Protein AF-A0A6V7X6J1-F1 (afdb_monomer)

pLDDT: mean 93.18, std 7.67, range [53.69, 98.0]

Secondary structure (DSSP, 8-state):
---HHHHHHHHHHHHHHHHHHHTS--HHHHHHTHHHHHHHHHHHEETTEE----HHHHHHHHHHHHT--

InterPro domains:
  IPR011012 Longin-like domain superfamily [SSF64356] (2-67)
  IPR016635 Adaptor protein complex, sigma subunit [PTHR11753] (2-67)
  IPR022775 AP complex, mu/sigma subunit [PF01217] (2-68)

Foldseek 3Di:
DPDPVVVVVLVVLLVVLQCVLVVRDDPVCCVVPVVLSVLLCCCQDDPRHGRDRDSVVSSVVSVVVVVVD

Radius of gyration: 12.28 Å; Cα contacts (8 Å, |Δi|>4): 42; chains: 1; bounding box: 33×23×31 Å

Solvent-accessible surface area (backbone atoms only — 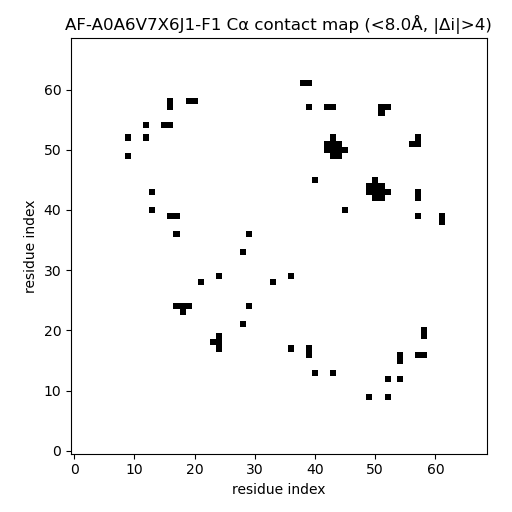not comparable to full-atom values): 4112 Å² total; per-residue (Å²): 128,84,57,67,67,57,56,54,48,50,53,50,53,50,51,53,45,47,26,66,74,59,66,73,58,51,72,65,54,51,68,77,39,43,73,58,51,49,55,54,44,58,52,35,34,47,98,93,40,82,65,49,83,56,55,71,59,50,52,53,50,51,53,54,55,64,72,76,109

Organism: Meloidogyne enterolobii (NCBI:txid390850)

Mean predicted aligned error: 3.41 Å

Sequence (69 aa):
MDNNLYYLEAIHNFVEVLNEYFHNVCELDLVFNFYKVYSVVDEMFLAGEIRETSQTKVLKQLMMLSSLE

Structure (mmCIF, N/CA/C/O backbone):
data_AF-A0A6V7X6J1-F1
#
_entry.id   AF-A0A6V7X6J1-F1
#
loop_
_atom_site.group_PDB
_atom_site.id
_atom_site.type_symbol
_atom_site.label_atom_id
_atom_site.label_alt_id
_atom_site.label_comp_id
_atom_site.label_asym_id
_atom_site.label_entity_id
_atom_site.label_seq_id
_atom_site.pdbx_PDB_ins_code
_atom_site.Cartn_x
_atom_site.Cartn_y
_atom_site.Cartn_z
_atom_site.occupancy
_atom_site.B_iso_or_equiv
_atom_site.auth_seq_id
_atom_site.auth_comp_id
_atom_site.auth_asym_id
_atom_site.auth_atom_id
_atom_site.pdbx_PDB_model_num
ATOM 1 N N . MET A 1 1 ? 18.131 -5.246 -17.693 1.00 53.69 1 MET A N 1
ATOM 2 C CA . MET A 1 1 ? 18.113 -6.310 -16.674 1.00 53.69 1 MET A CA 1
ATOM 3 C C . MET A 1 1 ? 17.473 -5.699 -15.463 1.00 53.69 1 MET A C 1
ATOM 5 O O . MET A 1 1 ? 18.002 -4.714 -14.960 1.00 53.69 1 MET A O 1
ATOM 9 N N . ASP A 1 2 ? 16.334 -6.242 -15.072 1.00 68.19 2 ASP A N 1
ATOM 10 C CA . ASP A 1 2 ? 15.660 -5.866 -13.842 1.00 68.19 2 ASP A CA 1
A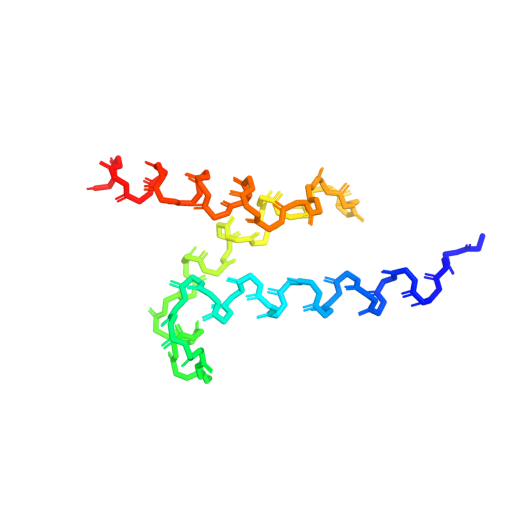TOM 11 C C . ASP A 1 2 ? 16.625 -6.038 -12.673 1.00 68.19 2 ASP A C 1
ATOM 13 O O . ASP A 1 2 ? 17.296 -7.065 -12.532 1.00 68.19 2 ASP A O 1
ATOM 17 N N . ASN A 1 3 ? 16.798 -4.972 -11.895 1.00 83.50 3 ASN A N 1
ATOM 18 C CA . ASN A 1 3 ? 17.725 -4.993 -10.781 1.00 83.50 3 ASN A CA 1
ATOM 19 C C . ASN A 1 3 ? 17.067 -5.780 -9.644 1.00 83.50 3 ASN A C 1
ATOM 21 O O . ASN A 1 3 ? 16.232 -5.246 -8.925 1.00 83.50 3 ASN A O 1
ATOM 25 N N . ASN A 1 4 ? 17.427 -7.052 -9.475 1.00 88.00 4 ASN A N 1
ATOM 26 C CA . ASN A 1 4 ? 16.840 -7.915 -8.442 1.00 88.00 4 ASN A CA 1
ATOM 27 C C . ASN A 1 4 ? 16.887 -7.286 -7.037 1.00 88.00 4 ASN A C 1
ATOM 29 O O . ASN A 1 4 ? 15.961 -7.471 -6.252 1.00 88.00 4 ASN A O 1
ATOM 33 N N . LEU A 1 5 ? 17.935 -6.510 -6.732 1.00 91.75 5 LEU A N 1
ATOM 34 C CA . LEU A 1 5 ? 18.055 -5.805 -5.456 1.00 91.75 5 LEU A CA 1
ATOM 35 C C . LEU A 1 5 ? 17.013 -4.688 -5.311 1.00 91.75 5 LEU A C 1
ATOM 37 O O . LEU A 1 5 ? 16.511 -4.463 -4.219 1.00 91.75 5 LEU A O 1
ATOM 41 N N . TYR A 1 6 ? 16.655 -4.025 -6.411 1.00 89.62 6 TY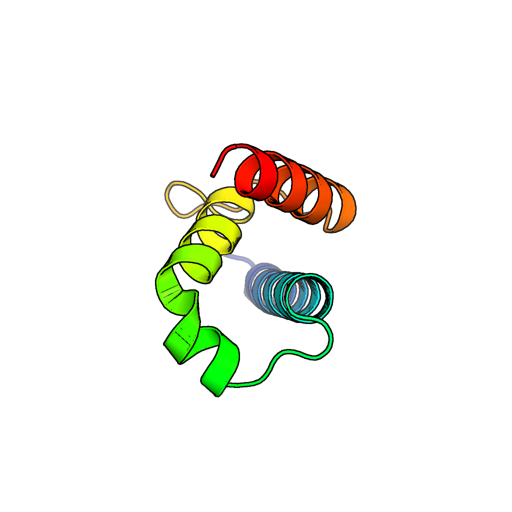R A N 1
ATOM 42 C CA . TYR A 1 6 ? 15.632 -2.981 -6.423 1.00 89.62 6 TYR A CA 1
ATOM 43 C C . TYR A 1 6 ? 14.252 -3.538 -6.063 1.00 89.62 6 TYR A C 1
ATOM 45 O O . TYR A 1 6 ? 13.566 -2.967 -5.223 1.00 89.62 6 TYR A O 1
ATOM 53 N N . TYR A 1 7 ? 13.867 -4.684 -6.633 1.00 90.75 7 TYR A N 1
ATOM 54 C CA . TYR A 1 7 ? 12.598 -5.331 -6.285 1.00 90.75 7 TYR A CA 1
ATOM 55 C C . TYR A 1 7 ? 12.602 -5.897 -4.864 1.00 90.75 7 TYR A C 1
ATOM 57 O O . TYR A 1 7 ? 11.584 -5.832 -4.181 1.00 90.75 7 TYR A O 1
ATOM 65 N N . LEU A 1 8 ? 13.742 -6.413 -4.393 1.00 94.81 8 LEU A N 1
ATOM 66 C CA . LEU A 1 8 ? 13.872 -6.872 -3.010 1.00 94.81 8 LEU A CA 1
ATOM 67 C C . LEU A 1 8 ? 13.687 -5.714 -2.015 1.00 94.81 8 LEU A C 1
ATOM 69 O O . LEU A 1 8 ? 12.947 -5.854 -1.043 1.00 94.81 8 LEU A O 1
ATOM 73 N N . GLU A 1 9 ? 14.293 -4.561 -2.298 1.00 95.25 9 GLU A N 1
ATOM 74 C CA . GLU A 1 9 ? 14.128 -3.345 -1.497 1.00 95.25 9 GLU A CA 1
ATOM 75 C C . GLU A 1 9 ? 12.692 -2.808 -1.568 1.00 95.25 9 GLU A C 1
ATOM 77 O O . GLU A 1 9 ? 12.136 -2.365 -0.568 1.00 95.25 9 GLU A O 1
ATOM 82 N N . ALA A 1 10 ? 12.044 -2.905 -2.731 1.00 94.94 10 ALA A N 1
ATOM 83 C CA . ALA A 1 10 ? 10.646 -2.518 -2.886 1.00 94.94 10 ALA A CA 1
ATOM 84 C C . ALA A 1 10 ? 9.699 -3.376 -2.034 1.00 94.94 10 ALA A C 1
ATOM 86 O O . ALA A 1 10 ? 8.768 -2.841 -1.432 1.00 94.94 10 ALA A O 1
ATOM 87 N N . ILE A 1 11 ? 9.951 -4.688 -1.947 1.00 96.25 11 ILE A N 1
ATOM 88 C CA . ILE A 1 11 ? 9.210 -5.591 -1.054 1.00 96.25 11 ILE A CA 1
ATOM 89 C C . ILE A 1 11 ? 9.436 -5.189 0.405 1.00 96.25 11 ILE A C 1
ATOM 91 O O . ILE A 1 11 ? 8.477 -5.139 1.172 1.00 96.25 11 ILE A O 1
ATOM 95 N N . HIS A 1 12 ? 10.676 -4.873 0.789 1.00 96.69 12 HIS A N 1
ATOM 96 C CA . HIS A 1 12 ? 10.977 -4.422 2.147 1.00 96.69 12 HIS A CA 1
ATOM 97 C C . HIS A 1 12 ? 10.226 -3.129 2.490 1.00 96.69 12 HIS A C 1
ATOM 99 O O . HIS A 1 12 ? 9.486 -3.097 3.472 1.00 96.69 12 HIS A O 1
ATOM 105 N N . ASN A 1 13 ? 10.310 -2.122 1.619 1.00 97.44 13 ASN A N 1
ATOM 106 C CA . ASN A 1 13 ? 9.604 -0.851 1.771 1.00 97.44 13 ASN A CA 1
ATOM 107 C C . ASN A 1 13 ? 8.079 -1.043 1.870 1.00 97.44 13 ASN A C 1
ATOM 109 O O . ASN A 1 13 ? 7.420 -0.390 2.673 1.00 97.44 13 ASN A O 1
ATOM 113 N N . PHE A 1 14 ? 7.507 -1.963 1.086 1.00 97.75 14 PHE A N 1
ATOM 114 C CA . PHE A 1 14 ? 6.084 -2.305 1.163 1.00 97.75 14 PHE A CA 1
ATOM 115 C C . PHE A 1 14 ? 5.698 -2.898 2.524 1.00 97.75 14 PHE A C 1
ATOM 117 O O . PHE A 1 14 ? 4.690 -2.499 3.109 1.00 97.75 14 PHE A O 1
ATOM 124 N N . VAL A 1 15 ? 6.511 -3.811 3.063 1.00 97.50 15 VAL A N 1
ATOM 125 C CA . VAL A 1 15 ? 6.275 -4.405 4.388 1.00 97.50 15 VAL A CA 1
ATOM 126 C C . VAL A 1 15 ? 6.395 -3.360 5.501 1.00 97.50 15 VAL A C 1
ATOM 128 O O . VAL A 1 15 ? 5.591 -3.382 6.431 1.00 97.50 15 VAL A O 1
ATOM 131 N N . GLU A 1 16 ? 7.334 -2.418 5.404 1.00 98.00 16 GLU A N 1
ATOM 132 C CA . GLU A 1 16 ? 7.456 -1.322 6.376 1.00 98.00 16 GLU A CA 1
ATOM 133 C C . GLU A 1 16 ? 6.227 -0.404 6.370 1.00 98.00 16 GLU A C 1
ATOM 135 O O . GLU A 1 16 ? 5.694 -0.085 7.435 1.00 98.00 16 GLU A O 1
ATOM 140 N N . VAL A 1 17 ? 5.708 -0.053 5.187 1.00 97.62 17 VAL A N 1
ATOM 141 C CA . VAL A 1 17 ? 4.460 0.720 5.068 1.00 97.62 17 VAL A CA 1
ATOM 142 C C . VAL A 1 17 ? 3.284 -0.031 5.686 1.00 97.62 17 VAL A C 1
ATOM 144 O O . VAL A 1 17 ? 2.503 0.574 6.419 1.00 97.62 17 VAL A O 1
ATOM 147 N N . LEU A 1 18 ? 3.155 -1.337 5.432 1.00 97.56 18 LEU A N 1
ATOM 148 C CA . LEU A 1 18 ? 2.112 -2.155 6.058 1.00 97.56 18 LEU A CA 1
ATOM 149 C C . LEU A 1 18 ? 2.251 -2.175 7.583 1.00 97.56 18 LEU A C 1
ATOM 151 O O . LEU A 1 18 ? 1.250 -2.055 8.287 1.00 97.56 18 LEU A O 1
ATOM 155 N N . ASN A 1 19 ? 3.476 -2.300 8.094 1.00 97.44 19 ASN A N 1
ATOM 156 C CA . ASN A 1 19 ? 3.733 -2.315 9.528 1.00 97.44 19 ASN A CA 1
ATOM 157 C C . ASN A 1 19 ? 3.324 -1.004 10.209 1.00 97.44 19 ASN A C 1
ATOM 159 O O . ASN A 1 19 ? 2.716 -1.041 11.280 1.00 97.44 19 ASN A O 1
ATOM 163 N N . GLU A 1 20 ? 3.624 0.134 9.582 1.00 96.75 20 GLU A N 1
ATOM 164 C CA . GLU A 1 20 ? 3.237 1.452 10.092 1.00 96.75 20 GLU A CA 1
ATOM 165 C C . GLU A 1 20 ? 1.725 1.691 9.952 1.00 96.75 20 GLU A C 1
ATOM 167 O O . GLU A 1 20 ? 1.095 2.208 10.873 1.00 96.75 20 GLU A O 1
ATOM 172 N N . TYR A 1 21 ? 1.119 1.262 8.839 1.00 95.69 21 TYR A N 1
ATOM 173 C CA . TYR A 1 21 ? -0.313 1.437 8.577 1.00 95.69 21 TYR A CA 1
ATOM 174 C C . TYR A 1 21 ? -1.207 0.606 9.511 1.00 95.69 21 TYR A C 1
ATOM 176 O O . TYR A 1 21 ? -2.254 1.087 9.942 1.00 95.69 21 TYR A O 1
ATOM 184 N N . PHE A 1 22 ? -0.806 -0.628 9.839 1.00 95.31 22 PHE A N 1
ATOM 185 C CA . PHE A 1 22 ? -1.563 -1.523 10.726 1.00 95.31 22 PHE A CA 1
ATOM 186 C C . PHE A 1 22 ? -1.107 -1.488 12.192 1.00 95.31 22 PHE A C 1
ATOM 188 O O . PHE A 1 22 ? -1.737 -2.133 13.024 1.00 95.31 22 PHE A O 1
ATOM 195 N N . HIS A 1 23 ? -0.061 -0.723 12.523 1.00 94.81 23 HIS A N 1
ATOM 196 C CA . HIS A 1 23 ? 0.537 -0.643 13.861 1.00 94.81 23 HIS A CA 1
ATOM 197 C C . HIS A 1 23 ? 0.948 -2.016 14.428 1.00 94.81 23 HIS A C 1
ATOM 199 O O . HIS A 1 23 ? 0.304 -2.540 15.336 1.00 94.81 23 HIS A O 1
ATOM 205 N N . ASN A 1 24 ? 2.071 -2.553 13.937 1.00 94.31 24 ASN A N 1
ATOM 206 C CA . ASN A 1 24 ? 2.557 -3.926 14.167 1.00 94.31 24 ASN A CA 1
ATOM 207 C C . ASN A 1 24 ? 1.730 -4.976 13.419 1.00 94.31 24 ASN A C 1
ATOM 209 O O . ASN A 1 24 ? 1.016 -5.780 14.018 1.00 94.31 24 ASN A O 1
ATOM 213 N N . VAL A 1 25 ? 1.879 -4.973 12.094 1.00 96.69 25 VAL A N 1
ATOM 214 C CA . VAL A 1 25 ? 1.137 -5.854 11.188 1.00 96.69 25 VAL A CA 1
ATOM 215 C C . VAL A 1 25 ? 1.364 -7.339 11.492 1.00 96.69 25 VAL A C 1
ATOM 217 O O . VAL A 1 25 ? 2.492 -7.791 11.707 1.00 96.69 25 VAL A O 1
ATOM 220 N N . CYS A 1 26 ? 0.290 -8.123 11.441 1.00 96.69 26 CYS A N 1
ATOM 221 C CA . CYS A 1 26 ? 0.328 -9.582 11.460 1.00 96.69 26 CYS A CA 1
ATOM 222 C C . CYS A 1 26 ? -0.465 -10.193 10.289 1.00 96.69 26 CYS A C 1
ATOM 224 O O . CYS A 1 26 ? -1.188 -9.507 9.570 1.00 96.69 26 CYS A O 1
ATOM 226 N N . GLU A 1 27 ? -0.347 -11.509 10.085 1.00 96.81 27 GLU A N 1
ATOM 227 C CA . GLU A 1 27 ? -1.030 -12.216 8.987 1.00 96.81 27 GLU A CA 1
ATOM 228 C C . GLU A 1 27 ? -2.555 -12.026 9.022 1.00 96.81 27 GLU A C 1
ATOM 230 O O . GLU A 1 27 ? -3.184 -11.829 7.982 1.00 96.81 27 GLU A O 1
ATOM 235 N N . LEU A 1 28 ? -3.155 -12.028 10.217 1.00 97.25 28 LEU A N 1
ATOM 236 C CA . LEU A 1 28 ? -4.596 -11.842 10.366 1.00 97.25 28 LEU A CA 1
ATOM 237 C C . LEU A 1 28 ? -5.042 -10.452 9.901 1.00 97.25 28 LEU A C 1
ATOM 239 O O . LEU A 1 28 ? -6.115 -10.344 9.311 1.00 97.25 28 LEU A O 1
ATOM 243 N N . ASP A 1 29 ? -4.223 -9.412 10.084 1.00 96.88 29 ASP A N 1
ATOM 244 C CA . ASP A 1 29 ? -4.554 -8.066 9.604 1.00 96.88 29 ASP A CA 1
ATOM 245 C C . ASP A 1 29 ? -4.691 -8.043 8.085 1.00 96.88 29 ASP A C 1
ATOM 247 O O . ASP A 1 29 ? -5.630 -7.437 7.566 1.00 96.88 29 ASP A O 1
ATOM 251 N N . LEU A 1 30 ? -3.812 -8.765 7.382 1.00 96.81 30 LEU A N 1
ATOM 252 C CA . LEU A 1 30 ? -3.853 -8.895 5.926 1.00 96.81 30 LEU A CA 1
ATOM 253 C C . LEU A 1 30 ? -5.089 -9.676 5.466 1.00 96.81 30 LEU A C 1
ATOM 255 O O . LEU A 1 30 ? -5.729 -9.294 4.487 1.00 96.81 30 LEU A O 1
ATOM 259 N N . VAL A 1 31 ? -5.449 -10.748 6.178 1.00 96.94 31 VAL A N 1
ATOM 260 C CA . VAL A 1 31 ? -6.622 -11.577 5.854 1.00 96.94 31 VAL A CA 1
ATOM 261 C C . VAL A 1 31 ? -7.926 -10.809 6.085 1.00 96.94 31 VAL A C 1
ATOM 263 O O . VAL A 1 31 ? -8.805 -10.812 5.222 1.00 96.94 31 VAL A O 1
ATOM 266 N N . PHE A 1 32 ? -8.066 -10.128 7.224 1.00 96.62 32 PHE A N 1
ATOM 267 C CA . PHE A 1 32 ? -9.295 -9.410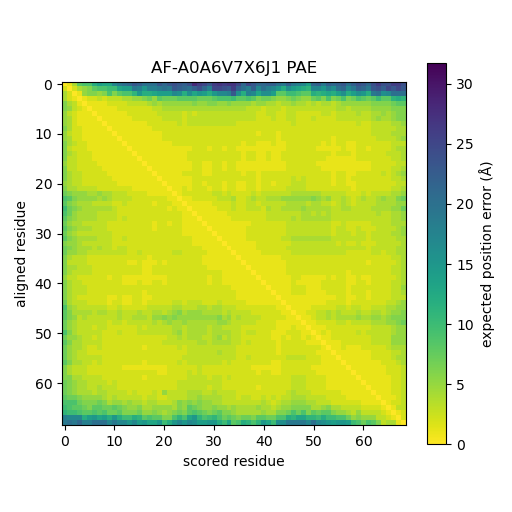 7.573 1.00 96.62 32 PHE A CA 1
ATOM 268 C C . PHE A 1 32 ? -9.437 -8.067 6.849 1.00 96.62 32 PHE A C 1
ATOM 270 O O . PHE A 1 32 ? -10.559 -7.655 6.549 1.00 96.62 32 PHE A O 1
ATOM 277 N N . ASN A 1 33 ? -8.327 -7.395 6.533 1.00 94.94 33 ASN A N 1
ATOM 278 C CA . ASN A 1 33 ? -8.317 -6.094 5.860 1.00 94.94 33 ASN A CA 1
ATOM 279 C C . ASN A 1 33 ? -7.772 -6.177 4.427 1.00 94.94 33 ASN A C 1
ATOM 281 O O . ASN A 1 33 ? -7.160 -5.222 3.948 1.00 94.94 33 ASN A O 1
ATOM 285 N N . PHE A 1 34 ? -8.004 -7.293 3.725 1.00 95.19 34 PHE A N 1
ATOM 286 C CA . PHE A 1 34 ? -7.458 -7.530 2.382 1.00 95.19 34 PHE A CA 1
ATOM 287 C C . PHE A 1 34 ? -7.732 -6.369 1.409 1.00 95.19 34 PHE A C 1
ATOM 289 O O . PHE A 1 34 ? -6.864 -5.998 0.627 1.00 95.19 34 PHE A O 1
ATOM 296 N N . TYR A 1 35 ? -8.911 -5.744 1.494 1.00 94.00 35 TYR A N 1
ATOM 297 C CA . TYR A 1 35 ? -9.294 -4.599 0.665 1.00 94.00 35 TYR A CA 1
ATOM 298 C C . TYR A 1 35 ? -8.404 -3.370 0.911 1.00 94.00 35 TYR A C 1
ATOM 300 O O . TYR A 1 35 ? -8.014 -2.710 -0.047 1.00 94.00 35 TYR A O 1
ATOM 308 N N . LYS A 1 36 ? -8.002 -3.110 2.164 1.00 94.31 36 LYS A N 1
ATOM 309 C CA . LYS A 1 36 ? -7.056 -2.032 2.497 1.00 94.31 36 LYS A CA 1
ATOM 310 C C . LYS A 1 36 ? -5.657 -2.347 1.991 1.00 94.31 36 LYS A C 1
ATOM 312 O O . LYS A 1 36 ? -4.970 -1.450 1.517 1.00 94.31 36 LYS A O 1
ATOM 317 N N . VAL A 1 37 ? -5.245 -3.617 2.046 1.00 96.31 37 VAL A N 1
ATOM 318 C CA . VAL A 1 37 ? -3.949 -4.055 1.503 1.00 96.31 37 VAL A CA 1
ATOM 319 C C . VAL A 1 37 ? -3.871 -3.771 0.002 1.00 96.31 37 VAL A C 1
ATOM 321 O O . VAL A 1 37 ? -2.854 -3.252 -0.448 1.00 96.31 37 VAL A O 1
ATOM 324 N N . TYR A 1 38 ? -4.945 -4.016 -0.760 1.00 95.31 38 TYR A N 1
ATOM 325 C CA . TYR A 1 38 ? -5.000 -3.630 -2.177 1.00 95.31 38 TYR A CA 1
ATOM 326 C C . TYR A 1 38 ? -4.808 -2.121 -2.377 1.00 95.31 38 TYR A C 1
ATOM 328 O O . TYR A 1 38 ? -4.056 -1.726 -3.261 1.00 95.31 38 TYR A O 1
ATOM 336 N N . SER A 1 39 ? 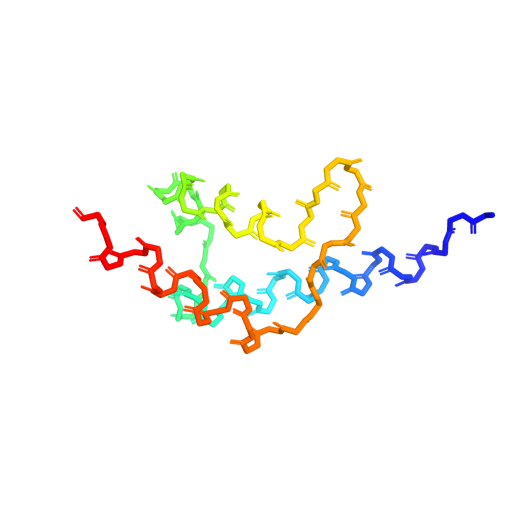-5.388 -1.278 -1.518 1.00 94.94 39 SER A N 1
ATOM 337 C CA . SER A 1 39 ? -5.155 0.173 -1.568 1.00 94.94 39 SER A CA 1
ATOM 338 C C . SER A 1 39 ? -3.694 0.553 -1.296 1.00 94.94 39 SER A C 1
ATOM 340 O O . SER A 1 39 ? -3.171 1.455 -1.946 1.00 94.94 39 SER A O 1
ATOM 342 N N . VAL A 1 40 ? -3.011 -0.139 -0.373 1.00 96.06 40 VAL A N 1
ATOM 343 C CA . VAL A 1 40 ? -1.565 0.061 -0.146 1.00 96.06 40 VAL A CA 1
ATOM 344 C C . VAL A 1 40 ? -0.763 -0.333 -1.386 1.00 96.06 40 VAL A C 1
ATOM 346 O O . VAL A 1 40 ? 0.135 0.402 -1.797 1.00 96.06 40 VAL A O 1
ATOM 349 N N . VAL A 1 41 ? -1.101 -1.472 -2.000 1.00 96.88 41 VAL A N 1
ATOM 350 C CA . VAL A 1 41 ? -0.450 -1.945 -3.228 1.00 96.88 41 VAL A CA 1
ATOM 351 C C . VAL A 1 41 ? -0.622 -0.932 -4.355 1.00 96.88 41 VAL A C 1
ATOM 353 O O . VAL A 1 41 ? 0.381 -0.564 -4.951 1.00 96.88 41 VAL A O 1
ATOM 356 N N . ASP A 1 42 ? -1.834 -0.432 -4.602 1.00 95.62 42 ASP A N 1
ATOM 357 C CA . ASP A 1 42 ? -2.115 0.515 -5.693 1.00 95.62 42 ASP A CA 1
ATOM 358 C C . ASP A 1 42 ? -1.407 1.872 -5.524 1.00 95.62 42 ASP A C 1
ATOM 360 O O . ASP A 1 42 ? -1.103 2.559 -6.508 1.00 95.62 42 ASP A O 1
ATOM 364 N N . GLU A 1 43 ? -1.133 2.291 -4.285 1.00 95.88 43 GLU A N 1
ATOM 365 C CA . GLU A 1 43 ? -0.352 3.504 -4.028 1.00 95.88 43 GLU A CA 1
ATOM 366 C C . GLU A 1 43 ? 1.150 3.299 -4.246 1.00 95.88 43 GLU A C 1
ATOM 368 O O . GLU A 1 43 ? 1.821 4.205 -4.747 1.00 95.88 43 GLU A O 1
ATOM 373 N N . MET A 1 44 ? 1.682 2.113 -3.944 1.00 97.06 44 MET A N 1
ATOM 374 C CA . MET A 1 44 ? 3.115 1.823 -4.090 1.00 97.06 44 MET A CA 1
ATOM 375 C C . MET A 1 44 ? 3.496 1.284 -5.472 1.00 97.06 44 MET A C 1
ATOM 377 O O . MET A 1 44 ? 4.599 1.551 -5.954 1.00 97.06 44 MET A O 1
ATOM 381 N N . PHE A 1 45 ? 2.590 0.574 -6.138 1.00 96.19 45 PHE A N 1
ATOM 382 C CA . PHE A 1 45 ? 2.808 -0.107 -7.409 1.00 96.19 45 PHE A CA 1
ATOM 383 C C . PHE A 1 45 ? 1.637 0.155 -8.350 1.00 96.19 45 PHE A C 1
ATOM 385 O O . PHE A 1 45 ? 0.476 0.070 -7.963 1.00 96.19 45 PHE A O 1
ATOM 392 N N . LEU A 1 46 ? 1.927 0.438 -9.617 1.00 95.25 46 LEU A N 1
ATOM 393 C CA . LEU A 1 46 ? 0.891 0.644 -10.622 1.00 95.25 46 LEU A CA 1
ATOM 394 C C . LEU A 1 46 ? 1.375 0.166 -11.985 1.00 95.25 46 LEU A C 1
ATOM 396 O O . LEU A 1 46 ? 2.496 0.453 -12.391 1.00 95.25 46 LEU A O 1
ATOM 400 N N . ALA A 1 47 ? 0.514 -0.560 -12.702 1.00 94.06 47 ALA A N 1
ATOM 401 C CA . ALA A 1 47 ? 0.800 -1.075 -14.044 1.00 94.06 47 ALA A CA 1
ATOM 402 C C . ALA A 1 47 ? 2.106 -1.900 -14.152 1.00 94.06 47 ALA A C 1
ATOM 404 O O . ALA A 1 47 ? 2.735 -1.925 -15.205 1.00 94.06 47 ALA A O 1
ATOM 405 N N . GLY A 1 48 ? 2.498 -2.592 -13.075 1.00 89.38 48 GLY A N 1
ATOM 406 C CA . GLY A 1 48 ? 3.723 -3.402 -13.024 1.00 89.38 48 GLY A CA 1
ATOM 407 C C . GLY A 1 48 ? 4.998 -2.621 -12.686 1.00 89.38 48 GLY A C 1
ATOM 408 O O . GLY A 1 48 ? 6.062 -3.224 -12.594 1.00 89.38 48 GLY A O 1
ATOM 409 N N . GLU A 1 49 ? 4.887 -1.314 -12.452 1.00 91.06 49 GLU A N 1
ATOM 410 C CA . GLU A 1 49 ? 5.994 -0.421 -12.110 1.00 91.06 49 GLU A CA 1
ATOM 411 C C . GLU A 1 49 ? 5.847 0.121 -10.682 1.00 91.06 49 GLU A C 1
ATOM 413 O O . GLU A 1 49 ? 4.752 0.144 -10.109 1.00 91.06 49 GLU A O 1
ATOM 418 N N . ILE A 1 50 ? 6.950 0.592 -10.098 1.00 92.62 50 ILE A N 1
ATOM 419 C CA . ILE A 1 50 ? 6.922 1.277 -8.800 1.00 92.62 50 ILE A CA 1
ATOM 420 C C . ILE A 1 50 ? 6.380 2.694 -8.992 1.00 92.62 50 ILE A C 1
ATOM 422 O O . ILE A 1 50 ? 6.903 3.467 -9.795 1.00 92.62 50 ILE A O 1
ATOM 426 N N . ARG A 1 51 ? 5.339 3.041 -8.233 1.00 94.88 51 ARG A N 1
ATOM 427 C CA . ARG A 1 51 ? 4.642 4.329 -8.312 1.00 94.88 51 ARG A CA 1
ATOM 428 C C . ARG A 1 51 ? 5.168 5.333 -7.289 1.00 94.88 51 ARG A C 1
ATOM 430 O O . ARG A 1 51 ? 5.566 6.432 -7.667 1.00 94.88 51 ARG A O 1
ATOM 437 N N . GLU A 1 52 ? 5.171 4.973 -6.008 1.00 96.44 52 GLU A N 1
ATOM 438 C CA . GLU A 1 52 ? 5.622 5.842 -4.917 1.00 96.44 52 GLU A CA 1
ATOM 439 C C . GLU A 1 52 ? 6.461 5.041 -3.920 1.00 96.44 52 GLU A C 1
ATOM 441 O O . GLU A 1 52 ? 6.089 3.951 -3.489 1.00 96.44 52 GLU A O 1
ATOM 446 N N . THR A 1 53 ? 7.615 5.594 -3.555 1.00 95.19 53 THR A N 1
ATOM 447 C CA . THR A 1 53 ? 8.573 4.958 -2.642 1.00 95.19 53 THR A CA 1
ATOM 448 C C . THR A 1 53 ? 8.612 5.640 -1.282 1.00 95.19 53 THR A C 1
ATOM 450 O O . THR A 1 53 ? 9.057 5.037 -0.308 1.00 95.19 53 THR A O 1
ATOM 453 N N . SER A 1 54 ? 8.133 6.883 -1.178 1.00 97.12 54 SER A N 1
ATOM 454 C CA . SER A 1 54 ? 8.105 7.618 0.082 1.00 97.12 54 SER A CA 1
ATOM 455 C C . SER A 1 54 ? 6.993 7.105 0.995 1.00 97.12 54 SER A C 1
ATOM 457 O O . SER A 1 54 ? 5.824 7.456 0.823 1.00 97.12 54 SER A O 1
ATOM 459 N N . GLN A 1 55 ? 7.375 6.356 2.031 1.00 96.38 55 GLN A N 1
ATOM 460 C CA . GLN A 1 55 ? 6.456 5.833 3.051 1.00 96.38 55 GLN A CA 1
ATOM 461 C C . GLN A 1 55 ? 5.556 6.928 3.637 1.00 96.38 55 GLN A C 1
ATOM 463 O O . GLN A 1 55 ? 4.345 6.761 3.734 1.00 96.38 55 GLN A O 1
ATOM 468 N N . THR A 1 56 ? 6.119 8.103 3.943 1.00 96.69 56 THR A N 1
ATOM 469 C CA . THR A 1 56 ? 5.365 9.240 4.494 1.00 96.69 56 THR A CA 1
ATOM 470 C C . THR A 1 56 ? 4.247 9.713 3.566 1.00 96.69 56 THR A C 1
ATOM 472 O O . THR A 1 56 ? 3.164 10.062 4.036 1.00 96.69 56 THR A O 1
ATOM 475 N N . LYS A 1 57 ? 4.485 9.745 2.248 1.00 97.25 57 LYS A N 1
ATOM 476 C CA . LYS A 1 57 ? 3.453 10.142 1.282 1.00 97.25 57 LYS A CA 1
ATOM 477 C C . LYS A 1 57 ? 2.386 9.067 1.137 1.00 97.25 57 LYS A C 1
ATOM 479 O O . LYS A 1 57 ? 1.209 9.417 1.136 1.00 97.25 57 LYS A O 1
ATOM 484 N N . VAL A 1 58 ? 2.795 7.799 1.066 1.00 97.12 58 VAL A N 1
ATOM 485 C CA . VAL A 1 58 ? 1.874 6.658 0.975 1.00 97.12 58 VAL A CA 1
ATOM 486 C C . VAL A 1 58 ? 0.950 6.642 2.190 1.00 97.12 58 VAL A C 1
ATOM 488 O O . VAL A 1 58 ? -0.264 6.699 2.032 1.00 97.12 58 VAL A O 1
ATOM 491 N N . LEU A 1 59 ? 1.499 6.696 3.405 1.00 96.19 59 LEU A N 1
ATOM 492 C CA . LEU A 1 59 ? 0.717 6.719 4.645 1.00 96.19 59 LEU A CA 1
ATOM 493 C C . LEU A 1 59 ? -0.236 7.914 4.705 1.00 96.19 59 LEU A C 1
ATOM 495 O O . LEU A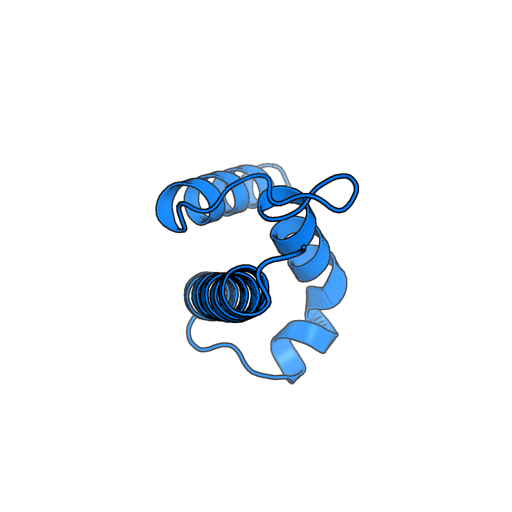 1 59 ? -1.407 7.751 5.040 1.00 96.19 59 LEU A O 1
ATOM 499 N N . LYS A 1 60 ? 0.227 9.111 4.324 1.00 96.50 60 LYS A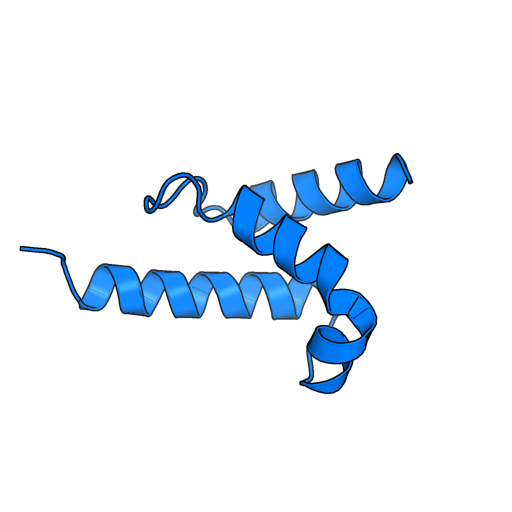 N 1
ATOM 500 C CA . LYS A 1 60 ? -0.629 10.303 4.272 1.00 96.50 60 LYS A CA 1
ATOM 501 C C . LYS A 1 60 ? -1.803 10.121 3.305 1.00 96.50 60 LYS A C 1
ATOM 503 O O . LYS A 1 60 ? -2.924 10.507 3.635 1.00 96.50 60 LYS A O 1
ATOM 508 N N . GLN A 1 61 ? -1.547 9.553 2.129 1.00 95.38 61 GLN A N 1
ATOM 509 C CA . GLN A 1 61 ? -2.578 9.294 1.130 1.00 95.3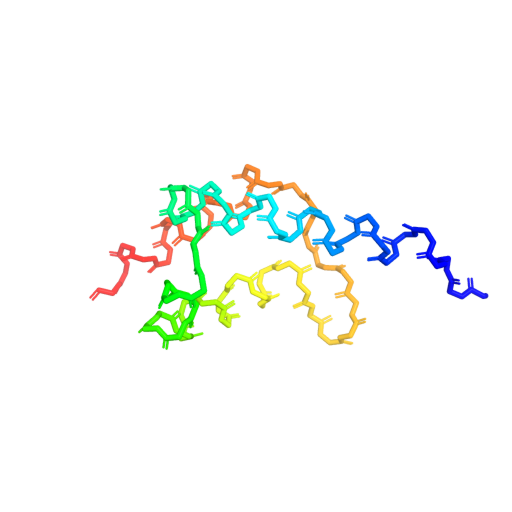8 61 GLN A CA 1
ATOM 510 C C . GLN A 1 61 ? -3.569 8.232 1.620 1.00 95.38 61 GLN A C 1
ATOM 512 O O . GLN A 1 61 ? -4.775 8.439 1.518 1.00 95.38 61 GLN A O 1
ATOM 517 N N . LEU A 1 62 ? -3.082 7.147 2.224 1.00 94.44 62 LEU A N 1
ATOM 518 C CA . LEU A 1 62 ? -3.925 6.095 2.797 1.00 94.44 62 LEU A CA 1
ATOM 519 C C . LEU A 1 62 ? -4.817 6.623 3.927 1.00 94.44 62 LEU A C 1
ATOM 521 O O . LEU A 1 62 ? -6.003 6.305 3.964 1.00 94.44 62 LEU A O 1
ATOM 525 N N . MET A 1 63 ? -4.284 7.474 4.810 1.00 92.31 63 MET A N 1
ATOM 526 C CA . MET A 1 63 ? -5.073 8.131 5.860 1.00 92.31 63 MET A CA 1
ATOM 527 C C . MET A 1 63 ? -6.165 9.027 5.266 1.00 92.31 63 MET A C 1
ATOM 529 O O . MET A 1 63 ? -7.311 8.985 5.714 1.00 92.31 63 MET A O 1
ATOM 533 N N . MET A 1 64 ? -5.839 9.803 4.228 1.00 93.31 64 MET A N 1
ATOM 534 C CA . MET A 1 64 ? -6.821 10.629 3.525 1.00 93.31 64 MET A CA 1
ATOM 535 C C . MET A 1 64 ? -7.922 9.776 2.883 1.00 93.31 64 MET A C 1
ATOM 537 O O . MET A 1 64 ? -9.098 10.089 3.059 1.00 93.31 64 MET A O 1
ATOM 541 N N . LEU A 1 65 ? -7.563 8.691 2.191 1.00 90.00 65 LEU A N 1
ATOM 542 C CA . LEU A 1 65 ? -8.523 7.777 1.565 1.00 90.00 65 LEU A CA 1
ATOM 543 C C . LEU A 1 65 ? -9.444 7.131 2.606 1.00 90.00 65 LEU A C 1
ATOM 545 O O . LEU A 1 65 ? -10.656 7.152 2.429 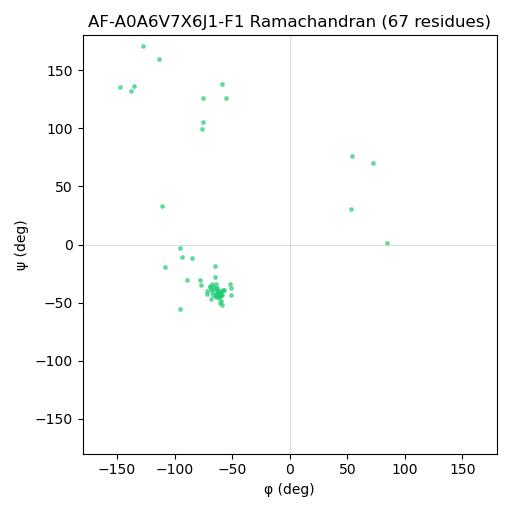1.00 90.00 65 LEU A O 1
ATOM 549 N N . SER A 1 66 ? -8.892 6.677 3.734 1.00 84.19 66 SER A N 1
ATOM 550 C CA . SER A 1 66 ? -9.680 6.083 4.824 1.00 84.19 66 SER A CA 1
ATOM 551 C C . SER A 1 66 ? -10.647 7.056 5.511 1.00 84.19 66 SER A C 1
ATOM 553 O O . SER A 1 66 ? -11.570 6.621 6.185 1.00 84.19 66 SER A O 1
ATOM 555 N N . SER A 1 67 ? -10.445 8.372 5.364 1.00 88.19 67 SER A N 1
ATOM 556 C CA . SER A 1 67 ? -11.343 9.397 5.921 1.00 88.19 67 SER A CA 1
ATOM 557 C C . SER A 1 67 ? -12.540 9.729 5.023 1.00 88.19 67 SER A C 1
ATOM 559 O O . SER A 1 67 ? -13.440 10.455 5.444 1.00 88.19 67 SER A O 1
ATOM 561 N N . LEU A 1 68 ? -12.514 9.251 3.776 1.00 82.44 68 LEU A N 1
ATOM 562 C CA . LEU A 1 68 ? -13.582 9.426 2.792 1.00 82.44 68 LEU A CA 1
ATOM 563 C C . LEU A 1 68 ? -14.562 8.241 2.784 1.00 82.44 68 LEU A C 1
ATOM 565 O O . LEU A 1 68 ? -15.605 8.338 2.136 1.00 82.44 68 LEU A O 1
ATOM 569 N N . GLU A 1 69 ? -14.209 7.152 3.472 1.00 61.91 69 GLU A N 1
ATOM 570 C CA . GLU A 1 69 ? -15.066 5.995 3.766 1.00 61.91 69 GLU A CA 1
ATOM 571 C C . GLU A 1 69 ? -15.970 6.271 4.977 1.00 61.91 69 GLU A C 1
ATOM 573 O O . GLU A 1 69 ? -17.156 5.867 4.918 1.00 61.91 69 GLU A O 1
#

Nearest PDB structures (foldseek):
  7og1-assembly1_SSS  TM=9.717E-01  e=9.213E-08  Mus musculus
  6uri-assembly1_S  TM=9.876E-01  e=1.682E-07  Homo sapiens
  4p6z-assembly1_S  TM=9.796E-01  e=5.777E-05  Homo sapiens
  9c59-assembly1_S  TM=9.664E-01  e=7.688E-04  Homo sapiens
  2hf6-assembly1_A  TM=8.384E-01  e=1.759E-02  Homo sapiens